Protein AF-A0A258FUK7-F1 (afdb_monomer)

Foldseek 3Di:
DDDDPDDDDPDDPCPPPPVPDPDDDPDPVVVVVVVVVVCPPPPDDPPDPDPPPDVPPDDPPVPVPPPPPPPPPPDDDDDDDDPVVVVVLVVVCVVVVHDSNVSVVVVVVVVVVVVD

Sequence (116 aa):
MADQSTGPKPKRLLDDLDDDTPPPAPIPQQSMADAASRFAGRPVPPSAPAPLQQPVATSELTIINRERNLLGRDHPFSVKLRLETRNAIKDTANRRNIPVAQVIEEAMAALFAKDN

Structure (mmCIF, N/CA/C/O backbone):
data_AF-A0A258FUK7-F1
#
_entry.id   AF-A0A258FUK7-F1
#
loop_
_atom_site.group_PDB
_atom_site.id
_atom_site.type_symbol
_atom_site.label_atom_id
_atom_site.label_alt_id
_atom_site.label_comp_id
_atom_site.label_asym_id
_atom_site.label_entity_id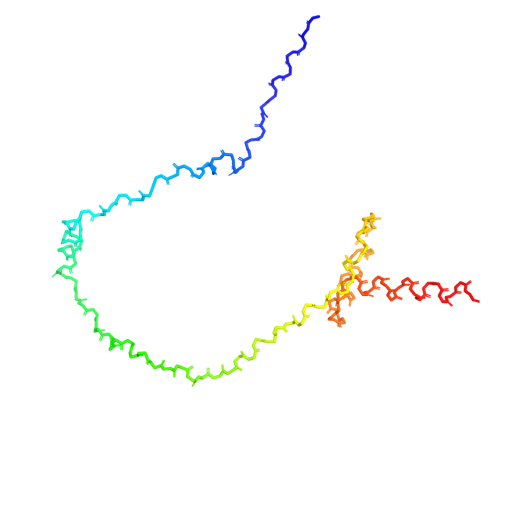
_atom_site.label_seq_id
_atom_site.pdbx_PDB_ins_code
_atom_site.Cartn_x
_atom_site.Cartn_y
_atom_site.Cartn_z
_atom_site.occupancy
_atom_site.B_iso_or_equiv
_atom_site.auth_seq_id
_atom_site.auth_comp_id
_atom_site.auth_asym_id
_atom_site.auth_atom_id
_atom_site.pdbx_PDB_model_num
ATOM 1 N N . MET A 1 1 ? 17.960 45.566 16.242 1.00 38.31 1 MET A N 1
ATOM 2 C CA . MET A 1 1 ? 18.433 45.651 14.844 1.00 38.31 1 MET A CA 1
ATOM 3 C C . MET A 1 1 ? 19.258 44.401 14.556 1.00 38.31 1 MET A C 1
ATOM 5 O O . MET A 1 1 ? 20.219 44.181 15.271 1.00 38.31 1 MET A O 1
ATOM 9 N N . ALA A 1 2 ? 18.786 43.600 13.591 1.00 43.47 2 ALA A N 1
ATOM 10 C CA . ALA A 1 2 ? 19.405 42.478 12.859 1.00 43.47 2 ALA A CA 1
ATOM 11 C C . ALA A 1 2 ? 20.195 41.377 13.612 1.00 43.47 2 ALA A C 1
ATOM 13 O O . ALA A 1 2 ? 21.367 41.537 13.937 1.00 43.47 2 ALA A O 1
ATOM 14 N N . ASP A 1 3 ? 19.548 40.213 13.741 1.00 47.00 3 ASP A N 1
ATOM 15 C CA . ASP A 1 3 ? 20.134 38.886 13.973 1.00 47.00 3 ASP A CA 1
ATOM 16 C C . ASP A 1 3 ? 20.640 38.319 12.627 1.00 47.00 3 ASP A C 1
ATOM 18 O O . ASP A 1 3 ? 19.870 38.209 11.670 1.00 47.00 3 ASP A O 1
ATOM 22 N N . GLN A 1 4 ? 21.941 38.032 12.511 1.00 52.09 4 GLN A N 1
ATOM 23 C CA . GLN A 1 4 ? 22.535 37.407 11.323 1.00 52.09 4 GLN A CA 1
ATOM 24 C C . GLN A 1 4 ? 22.543 35.884 11.491 1.00 52.09 4 GLN A C 1
ATOM 26 O O . GLN A 1 4 ? 23.491 35.306 12.020 1.00 52.09 4 GLN A O 1
ATOM 31 N N . SER A 1 5 ? 21.493 35.227 11.002 1.00 51.41 5 SER A N 1
ATOM 32 C CA . SER A 1 5 ? 21.463 33.773 10.846 1.00 51.41 5 SER A CA 1
ATOM 33 C C . SER A 1 5 ? 22.159 33.375 9.539 1.00 51.41 5 SER A C 1
ATOM 35 O O . SER A 1 5 ? 21.536 33.292 8.481 1.00 51.41 5 SER A O 1
ATOM 37 N N . THR A 1 6 ? 23.469 33.132 9.601 1.00 55.28 6 THR A N 1
ATOM 38 C CA . THR A 1 6 ? 24.240 32.555 8.486 1.00 55.28 6 THR A CA 1
ATOM 39 C C . THR A 1 6 ? 24.703 31.153 8.870 1.00 55.28 6 THR A C 1
ATOM 41 O O . THR A 1 6 ? 25.865 30.920 9.188 1.00 55.28 6 THR A O 1
ATOM 44 N N . GLY A 1 7 ? 23.766 30.204 8.884 1.00 57.56 7 GLY A N 1
ATOM 45 C CA . GLY A 1 7 ? 24.086 28.777 8.952 1.00 57.56 7 GLY A CA 1
ATOM 46 C C . GLY A 1 7 ? 24.524 28.239 7.579 1.00 57.56 7 GLY A C 1
ATOM 47 O O . GLY A 1 7 ? 24.020 28.713 6.554 1.00 57.56 7 GLY A O 1
ATOM 48 N N . PRO A 1 8 ? 25.440 27.254 7.512 1.00 59.53 8 PRO A N 1
ATOM 49 C CA . PRO A 1 8 ? 25.857 26.653 6.250 1.00 59.53 8 PRO A CA 1
ATOM 50 C C . PRO A 1 8 ? 24.672 25.918 5.610 1.00 59.53 8 PRO A C 1
ATOM 52 O O . PRO A 1 8 ? 24.152 24.943 6.153 1.00 59.53 8 PRO A O 1
ATOM 55 N N . LYS A 1 9 ? 24.223 26.407 4.449 1.00 68.12 9 LYS A N 1
ATOM 56 C CA . LYS A 1 9 ? 23.150 25.776 3.673 1.00 68.12 9 LYS A CA 1
ATOM 57 C C . LYS A 1 9 ? 23.627 24.402 3.174 1.00 68.12 9 LYS A C 1
ATOM 59 O O . LYS A 1 9 ? 24.736 24.317 2.641 1.00 68.12 9 LYS A O 1
ATOM 64 N N . PRO A 1 10 ? 22.824 23.331 3.310 1.00 65.81 10 PRO A N 1
ATOM 65 C CA . PRO A 1 10 ? 23.169 22.035 2.742 1.00 65.81 10 PRO A CA 1
ATOM 66 C C . PRO A 1 10 ? 23.188 22.157 1.216 1.00 65.81 10 PRO A C 1
ATOM 68 O O . PRO A 1 10 ? 22.171 22.489 0.605 1.00 65.81 10 PRO A O 1
ATOM 71 N N . LYS A 1 11 ? 24.353 21.914 0.610 1.00 67.75 11 LYS A N 1
ATOM 72 C CA . LYS A 1 11 ? 24.511 21.890 -0.847 1.00 67.75 11 LYS A CA 1
ATOM 73 C C . LYS A 1 11 ? 23.593 20.804 -1.413 1.00 67.75 11 LYS A C 1
ATOM 75 O O . LYS A 1 11 ? 23.744 19.629 -1.075 1.00 67.75 11 LYS A O 1
ATOM 80 N N . ARG A 1 12 ? 22.604 21.192 -2.221 1.00 66.44 12 ARG A N 1
ATOM 81 C CA . ARG A 1 12 ? 21.776 20.244 -2.972 1.00 66.44 12 ARG A CA 1
ATOM 82 C C . ARG A 1 12 ? 22.618 19.730 -4.134 1.00 66.44 12 ARG A C 1
ATOM 84 O O . ARG A 1 12 ? 23.157 20.527 -4.883 1.00 66.44 12 ARG A O 1
ATOM 91 N N . LEU A 1 13 ? 22.688 18.409 -4.292 1.00 70.44 13 LEU A N 1
ATOM 92 C CA . LEU A 1 13 ? 23.458 17.709 -5.336 1.00 70.44 13 LEU A CA 1
ATOM 93 C C . LEU A 1 13 ? 23.046 18.079 -6.783 1.00 70.44 13 LEU A C 1
ATOM 95 O O . LEU A 1 13 ? 23.657 17.608 -7.730 1.00 70.44 13 LEU A O 1
ATOM 99 N N . LEU A 1 14 ? 21.994 18.883 -6.951 1.00 62.09 14 LEU A N 1
ATOM 100 C CA . LEU A 1 14 ? 21.390 19.244 -8.234 1.00 62.09 14 LEU A CA 1
ATOM 101 C C . LEU A 1 14 ? 21.582 20.719 -8.621 1.00 62.09 14 LEU A C 1
ATOM 103 O O . LEU A 1 14 ? 21.085 21.115 -9.665 1.00 62.09 14 LEU A O 1
ATOM 107 N N . ASP A 1 15 ? 22.253 21.520 -7.787 1.00 63.38 15 ASP A N 1
ATOM 108 C CA . ASP A 1 15 ? 22.472 22.957 -8.044 1.00 63.38 15 ASP A CA 1
ATOM 109 C C . ASP A 1 15 ? 23.572 23.205 -9.096 1.00 63.38 15 ASP A C 1
ATOM 111 O O . ASP A 1 15 ? 23.703 24.312 -9.590 1.00 63.38 15 ASP A O 1
ATOM 115 N N . ASP A 1 16 ? 24.341 22.167 -9.452 1.00 63.31 16 ASP A N 1
ATOM 116 C CA . ASP A 1 16 ? 25.391 22.202 -10.482 1.00 63.31 16 ASP A CA 1
ATOM 117 C C . ASP A 1 16 ? 24.929 21.601 -11.833 1.00 63.31 16 ASP A C 1
ATOM 119 O O . ASP A 1 16 ? 25.744 21.406 -12.733 1.00 63.31 16 ASP A O 1
ATOM 123 N N . LEU A 1 17 ? 23.638 21.264 -11.989 1.00 62.97 17 LEU A N 1
ATOM 124 C CA . LEU A 1 17 ? 23.054 20.844 -13.276 1.00 62.97 17 LEU A CA 1
ATOM 125 C C . LEU A 1 17 ? 22.396 22.029 -13.998 1.00 62.97 17 LEU A C 1
ATOM 127 O O . LEU A 1 17 ? 21.271 21.929 -14.489 1.00 62.97 17 LEU A O 1
ATOM 131 N N . ASP A 1 18 ? 23.101 23.155 -14.069 1.00 64.44 18 ASP A N 1
ATOM 132 C CA . ASP A 1 18 ? 22.808 24.139 -15.102 1.00 64.44 18 ASP A CA 1
ATOM 133 C C . ASP A 1 18 ? 23.152 23.510 -16.461 1.00 64.44 18 ASP A C 1
ATOM 135 O O . ASP A 1 18 ? 24.297 23.155 -16.752 1.00 64.44 18 ASP A O 1
ATOM 139 N N . ASP A 1 19 ? 22.117 23.331 -17.279 1.00 60.47 19 ASP A N 1
ATOM 140 C CA . ASP A 1 19 ? 22.120 22.77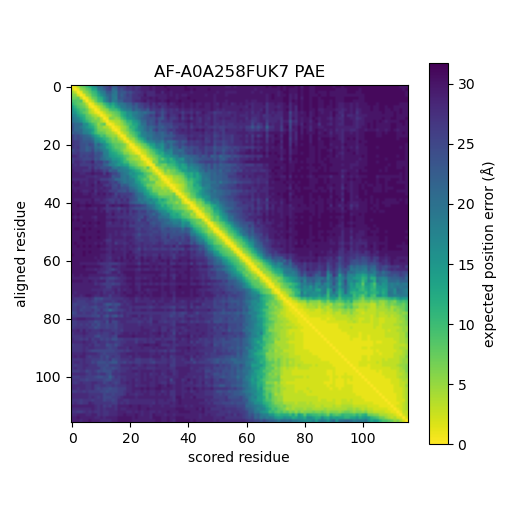0 -18.635 1.00 60.47 19 ASP A CA 1
ATOM 141 C C . ASP A 1 19 ? 22.770 23.739 -19.649 1.00 60.47 19 ASP A C 1
ATOM 143 O O . ASP A 1 19 ? 22.282 23.936 -20.754 1.00 60.47 19 ASP A O 1
ATOM 147 N N . ASP A 1 20 ? 23.878 24.382 -19.273 1.00 57.22 20 ASP A N 1
ATOM 148 C CA . ASP A 1 20 ? 24.667 25.283 -20.127 1.00 57.22 20 ASP A CA 1
ATOM 149 C C . ASP A 1 20 ? 25.976 24.596 -20.552 1.00 57.22 20 ASP A C 1
ATOM 151 O O . ASP A 1 20 ? 27.059 25.178 -20.594 1.00 57.22 20 ASP A O 1
ATOM 155 N N . THR A 1 21 ? 25.901 23.286 -20.821 1.00 60.66 21 THR A N 1
ATOM 156 C CA . THR A 1 21 ? 27.027 22.562 -21.415 1.00 60.66 21 THR A CA 1
ATOM 157 C C . THR A 1 21 ? 26.992 22.819 -22.922 1.00 60.66 21 THR A C 1
ATOM 159 O O . THR A 1 21 ? 26.098 22.297 -23.596 1.00 60.66 21 THR A O 1
ATOM 162 N N . PRO A 1 22 ? 27.926 23.602 -23.497 1.00 66.69 22 PRO A N 1
ATOM 163 C CA . PRO A 1 22 ? 27.970 23.780 -24.939 1.00 66.69 22 PRO A CA 1
ATOM 164 C C . PRO A 1 22 ? 28.162 22.412 -25.611 1.00 66.69 22 PRO A C 1
ATOM 166 O O . PRO A 1 22 ? 28.864 21.551 -25.063 1.00 66.69 22 PRO A O 1
ATOM 169 N N . PRO A 1 23 ? 27.558 22.181 -26.791 1.00 68.81 23 PRO A N 1
ATOM 170 C CA . PRO A 1 23 ? 27.719 20.922 -27.504 1.00 68.81 23 PRO A CA 1
ATOM 171 C C . PRO A 1 23 ? 29.214 20.616 -27.687 1.00 68.81 23 PRO A C 1
ATOM 173 O O . PRO A 1 23 ? 29.990 21.532 -27.988 1.00 68.81 23 PRO A O 1
ATOM 176 N N . PRO A 1 24 ? 29.645 19.353 -27.499 1.00 64.56 24 PRO A N 1
ATOM 177 C CA . PRO A 1 24 ? 31.050 18.997 -27.617 1.00 64.56 24 PRO A CA 1
ATOM 178 C C . PRO A 1 24 ? 31.552 19.374 -29.010 1.00 64.56 24 PRO A C 1
ATOM 180 O O . PRO A 1 24 ? 30.949 19.013 -30.024 1.00 64.56 24 PRO A O 1
ATOM 183 N N . ALA A 1 25 ? 32.656 20.122 -29.053 1.00 70.31 25 ALA A N 1
ATOM 184 C CA . ALA A 1 25 ? 33.280 20.515 -30.306 1.00 70.31 25 ALA A CA 1
ATOM 185 C C . ALA A 1 25 ? 33.613 19.266 -31.148 1.00 70.31 25 ALA A C 1
ATOM 187 O O . ALA A 1 25 ? 34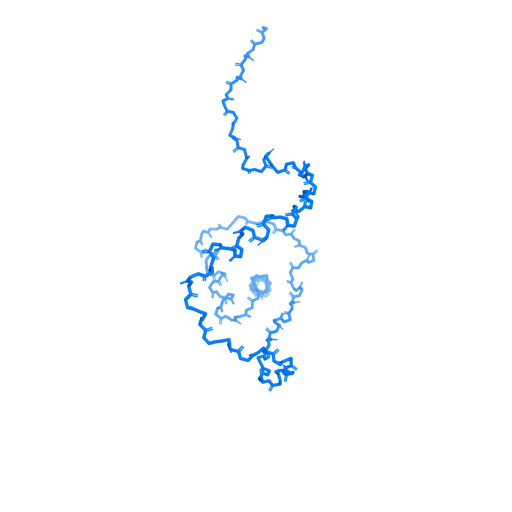.019 18.239 -30.590 1.00 70.31 25 ALA A O 1
ATOM 188 N N . PRO A 1 26 ? 33.457 19.329 -32.483 1.00 67.75 26 PRO A N 1
ATOM 189 C CA . PRO A 1 26 ? 33.779 18.212 -33.358 1.00 67.75 26 PRO A CA 1
ATOM 190 C C . PRO A 1 26 ? 35.240 17.798 -33.159 1.00 67.75 26 PRO A C 1
ATOM 192 O O . PRO A 1 26 ? 36.159 18.606 -33.293 1.00 67.75 26 PRO A O 1
ATOM 195 N N . ILE A 1 27 ? 35.440 16.525 -32.814 1.00 62.91 27 ILE A N 1
ATOM 196 C CA . ILE A 1 27 ? 36.761 15.951 -32.553 1.00 62.91 27 ILE A CA 1
ATOM 197 C C . ILE A 1 27 ? 37.594 16.061 -33.844 1.00 62.91 27 ILE A C 1
ATOM 199 O O . ILE A 1 27 ? 37.173 15.528 -34.876 1.00 62.91 27 ILE A O 1
ATOM 203 N N . PRO A 1 28 ? 38.775 16.711 -33.821 1.00 60.97 28 PRO A N 1
ATOM 204 C CA . PRO A 1 28 ? 39.645 16.791 -34.989 1.00 60.97 28 PRO A CA 1
ATOM 205 C C . PRO A 1 28 ? 40.032 15.384 -35.459 1.00 60.97 28 PRO A C 1
ATOM 207 O O . PRO A 1 28 ? 40.548 14.589 -34.673 1.00 60.97 28 PRO A O 1
ATOM 210 N N . GLN A 1 29 ? 39.817 15.072 -36.742 1.00 57.00 29 GLN A N 1
ATOM 211 C CA . GLN A 1 29 ? 40.054 13.735 -37.320 1.00 57.00 29 GLN A CA 1
ATOM 212 C C . GLN A 1 29 ? 41.482 13.199 -37.097 1.00 57.00 29 GLN A C 1
ATOM 214 O O . GLN A 1 29 ? 41.690 11.988 -37.070 1.00 57.00 29 GLN A O 1
ATOM 219 N N . GLN A 1 30 ? 42.457 14.082 -36.863 1.00 58.66 30 GLN A N 1
ATOM 220 C CA . GLN A 1 30 ? 43.833 13.712 -36.516 1.00 58.66 30 GLN A CA 1
ATOM 221 C C . GLN A 1 30 ? 43.926 12.906 -35.205 1.00 58.66 30 GLN A C 1
ATOM 223 O O . GLN A 1 30 ? 44.741 11.994 -35.108 1.00 58.66 30 GLN A O 1
ATOM 228 N N . SER A 1 31 ? 43.030 13.153 -34.241 1.00 57.22 31 SER A N 1
ATOM 229 C CA . SER A 1 31 ? 42.957 12.410 -32.971 1.00 57.22 31 SER A CA 1
ATOM 230 C C . SER A 1 31 ? 42.551 10.939 -33.167 1.00 57.22 31 SER A C 1
ATOM 232 O O . SER A 1 31 ? 43.008 10.055 -32.440 1.00 57.22 31 SER A O 1
ATOM 234 N N . MET A 1 32 ? 41.752 10.637 -34.200 1.00 53.12 32 MET A N 1
ATOM 235 C CA . MET A 1 32 ? 41.388 9.253 -34.531 1.00 53.12 32 MET A CA 1
ATOM 236 C C . MET A 1 32 ? 42.554 8.476 -35.157 1.00 53.12 32 MET A C 1
ATOM 238 O O . MET A 1 32 ? 42.715 7.287 -34.885 1.00 53.12 32 MET A O 1
ATOM 242 N N . ALA A 1 33 ? 43.390 9.142 -35.960 1.00 53.06 33 ALA A N 1
ATOM 243 C CA . ALA A 1 33 ? 44.569 8.526 -36.567 1.00 53.06 33 ALA A CA 1
ATOM 244 C C . ALA A 1 33 ? 45.640 8.178 -35.515 1.00 53.06 33 ALA A C 1
ATOM 246 O O . ALA A 1 33 ? 46.243 7.105 -35.573 1.00 53.06 33 ALA A O 1
ATOM 247 N N . ASP A 1 34 ? 45.817 9.033 -34.506 1.00 54.00 34 ASP A N 1
ATOM 248 C CA . ASP A 1 34 ? 46.720 8.776 -33.378 1.00 54.00 34 ASP A CA 1
ATOM 249 C C . ASP A 1 34 ? 46.248 7.595 -32.509 1.00 54.00 34 ASP A C 1
ATOM 251 O O . ASP A 1 34 ? 47.045 6.741 -32.108 1.00 54.00 34 ASP A O 1
ATOM 255 N N . ALA A 1 35 ? 44.936 7.484 -32.268 1.00 56.03 35 ALA A N 1
ATOM 256 C CA . ALA A 1 35 ? 44.352 6.343 -31.560 1.00 56.03 35 ALA A CA 1
ATOM 257 C C . ALA A 1 35 ? 44.540 5.017 -32.324 1.00 56.03 35 ALA A C 1
ATOM 259 O O . ALA A 1 35 ? 44.821 3.987 -31.705 1.00 56.03 35 ALA A O 1
ATOM 260 N N . ALA A 1 36 ? 44.445 5.044 -33.659 1.00 52.81 36 ALA A N 1
ATOM 261 C CA . ALA A 1 36 ? 44.674 3.880 -34.515 1.00 52.81 36 ALA A CA 1
ATOM 262 C C . ALA A 1 36 ? 46.151 3.439 -34.527 1.00 52.81 36 ALA A C 1
ATOM 264 O O . ALA A 1 36 ? 46.438 2.245 -34.413 1.00 52.81 36 ALA A O 1
ATOM 265 N N . SER A 1 37 ? 47.095 4.387 -34.571 1.00 57.31 37 SER A N 1
ATOM 266 C CA . SER A 1 37 ? 48.538 4.090 -34.535 1.00 57.31 37 SER A CA 1
ATOM 267 C C . SER A 1 37 ? 48.984 3.415 -33.235 1.00 57.31 37 SER A C 1
ATOM 269 O O . SER A 1 37 ? 49.870 2.562 -33.258 1.00 57.31 37 SER A O 1
ATOM 271 N N . ARG A 1 38 ? 48.338 3.709 -32.097 1.00 57.47 38 ARG A N 1
ATOM 272 C CA . ARG A 1 38 ? 48.639 3.051 -30.807 1.00 57.47 38 ARG A CA 1
ATOM 273 C C . ARG A 1 38 ? 48.251 1.569 -30.757 1.00 57.47 38 ARG A C 1
ATOM 275 O O . ARG A 1 38 ? 48.760 0.840 -29.910 1.00 57.47 38 ARG A O 1
ATOM 282 N N . PHE A 1 39 ? 47.374 1.115 -31.651 1.00 54.72 39 PHE A N 1
ATOM 283 C CA . PHE A 1 39 ? 46.917 -0.276 -31.725 1.00 54.72 39 PHE A CA 1
ATOM 284 C C . PHE A 1 39 ? 47.628 -1.108 -32.804 1.00 54.72 39 PHE A C 1
ATOM 286 O O . PHE A 1 39 ? 47.409 -2.317 -32.865 1.00 54.72 39 PHE A O 1
ATOM 293 N N . ALA A 1 40 ? 48.525 -0.508 -33.597 1.00 56.38 40 ALA A N 1
ATOM 294 C CA . ALA A 1 40 ? 49.166 -1.132 -34.762 1.00 56.38 40 ALA A CA 1
ATOM 295 C C . ALA A 1 40 ? 50.097 -2.331 -34.456 1.00 56.38 40 ALA A C 1
ATOM 297 O O . ALA A 1 40 ? 50.579 -2.980 -35.380 1.00 56.38 40 ALA A O 1
ATOM 298 N N . GLY A 1 41 ? 50.342 -2.650 -33.179 1.00 55.56 41 GLY A N 1
ATOM 299 C CA . GLY A 1 41 ? 51.109 -3.827 -32.742 1.00 55.56 41 GLY A CA 1
ATOM 300 C C . GLY A 1 41 ? 50.306 -4.859 -31.945 1.00 55.56 41 GLY A C 1
ATOM 301 O O . GLY A 1 41 ? 50.882 -5.826 -31.449 1.00 55.56 41 GLY A O 1
ATOM 302 N N . ARG A 1 42 ? 48.992 -4.667 -31.770 1.00 58.72 42 ARG A N 1
ATOM 303 C CA . ARG A 1 42 ? 48.149 -5.626 -31.048 1.00 58.72 42 ARG A CA 1
ATOM 304 C C . ARG A 1 42 ? 47.594 -6.641 -32.051 1.00 58.72 42 ARG A C 1
ATOM 306 O O . ARG A 1 42 ? 46.995 -6.215 -33.036 1.00 58.72 42 ARG A O 1
ATOM 313 N N . PRO A 1 43 ? 47.758 -7.960 -31.834 1.00 54.75 43 PRO A N 1
ATOM 314 C CA . PRO A 1 43 ? 47.126 -8.950 -32.694 1.00 54.75 43 PRO A CA 1
ATOM 315 C C . PRO A 1 43 ? 45.617 -8.695 -32.712 1.00 54.75 43 PRO A C 1
ATOM 317 O O . PRO A 1 43 ? 44.965 -8.656 -31.665 1.00 54.75 43 PRO A O 1
ATOM 320 N N . VAL A 1 44 ? 45.096 -8.452 -33.914 1.00 57.81 44 VAL A N 1
ATOM 321 C CA . VAL A 1 44 ? 43.671 -8.266 -34.181 1.00 57.81 44 VAL A CA 1
ATOM 322 C C . VAL A 1 44 ? 42.973 -9.564 -33.762 1.00 57.81 44 VAL A C 1
ATOM 324 O O . VAL A 1 44 ? 43.297 -10.613 -34.325 1.00 57.81 44 VAL A O 1
ATOM 327 N N . PRO A 1 45 ? 42.068 -9.557 -32.762 1.00 63.44 45 PRO A N 1
ATOM 328 C CA . PRO A 1 45 ? 41.246 -10.733 -32.508 1.00 63.44 45 PRO A CA 1
ATOM 329 C C . PRO A 1 45 ? 40.463 -11.035 -33.791 1.00 63.44 45 PRO A C 1
ATOM 331 O O . PRO A 1 45 ? 40.095 -10.085 -34.487 1.00 63.44 45 PRO A O 1
ATOM 334 N N . PRO A 1 46 ? 40.231 -12.314 -34.142 1.00 53.25 46 PRO A N 1
ATOM 335 C CA . PRO A 1 46 ? 39.517 -12.656 -35.363 1.00 53.25 46 PRO A CA 1
ATOM 336 C C . PRO A 1 46 ? 38.227 -11.844 -35.413 1.00 53.25 46 PRO A C 1
ATOM 338 O O . PRO A 1 46 ? 37.409 -11.911 -34.495 1.00 53.25 46 PRO A O 1
ATOM 341 N N . SER A 1 47 ? 38.117 -11.019 -36.456 1.00 55.44 47 SER A N 1
ATOM 342 C CA . SER A 1 47 ? 36.942 -10.205 -36.721 1.00 55.44 47 SER A CA 1
ATOM 343 C C . SER A 1 47 ? 35.762 -11.164 -36.783 1.00 55.44 47 SER A C 1
ATOM 345 O O . SER A 1 47 ? 35.660 -11.963 -37.718 1.00 55.44 47 SER A O 1
ATOM 347 N N . ALA A 1 48 ? 34.928 -11.162 -35.741 1.00 60.75 48 ALA A N 1
ATOM 348 C CA . ALA A 1 48 ? 33.660 -11.862 -35.798 1.00 60.75 48 ALA A CA 1
ATOM 349 C C . ALA A 1 48 ? 32.938 -11.327 -37.041 1.00 60.75 48 ALA A C 1
ATOM 351 O O . ALA A 1 48 ? 32.977 -10.110 -37.266 1.00 60.75 48 ALA A O 1
ATOM 352 N N . PRO A 1 49 ? 32.348 -12.195 -37.881 1.00 46.88 49 PRO A N 1
ATOM 353 C CA . PRO A 1 49 ? 31.606 -11.723 -39.037 1.00 46.88 49 PRO A CA 1
ATOM 354 C C . PRO A 1 49 ? 30.638 -10.651 -38.547 1.00 46.88 49 PRO A C 1
ATOM 356 O O . PRO A 1 49 ? 30.002 -10.831 -37.503 1.00 46.88 49 PRO A O 1
ATOM 359 N N . ALA A 1 50 ? 30.611 -9.520 -39.260 1.00 53.03 50 ALA A N 1
ATOM 360 C CA . ALA A 1 50 ? 29.677 -8.432 -39.009 1.00 53.03 50 ALA A CA 1
ATOM 361 C C . ALA A 1 50 ? 28.322 -9.039 -38.630 1.00 53.03 50 ALA A C 1
ATOM 363 O O . ALA A 1 50 ? 27.919 -9.998 -39.302 1.00 53.03 50 ALA A O 1
ATOM 364 N N . PRO A 1 51 ? 27.627 -8.555 -37.582 1.00 44.50 51 PRO A N 1
ATOM 365 C CA . PRO A 1 51 ? 26.273 -9.004 -37.360 1.00 44.50 51 PRO A CA 1
ATOM 366 C C . PRO A 1 51 ? 25.511 -8.596 -38.615 1.00 44.50 51 PRO A C 1
ATOM 368 O O . PRO A 1 51 ? 25.171 -7.430 -38.815 1.00 44.50 51 PRO A O 1
ATOM 371 N N . LEU A 1 52 ? 25.299 -9.568 -39.506 1.00 45.72 52 LEU A N 1
ATOM 372 C CA . LEU A 1 52 ? 24.205 -9.521 -40.446 1.00 45.72 52 LEU A CA 1
ATOM 373 C C . LEU A 1 52 ? 23.024 -9.099 -39.587 1.00 45.72 52 LEU A C 1
ATOM 375 O O . LEU A 1 52 ? 22.797 -9.695 -38.530 1.00 45.72 52 LEU A O 1
ATOM 379 N N . GLN A 1 53 ? 22.344 -8.033 -39.999 1.00 53.03 53 GLN A N 1
ATOM 380 C CA . GLN A 1 53 ? 21.031 -7.681 -39.485 1.00 53.03 53 GLN A CA 1
ATOM 381 C C . GLN A 1 53 ? 20.114 -8.865 -39.798 1.00 53.03 53 GLN A C 1
ATOM 383 O O . GLN A 1 53 ? 19.395 -8.892 -40.789 1.00 53.03 53 GLN A O 1
ATOM 388 N N . GLN A 1 54 ? 20.232 -9.913 -38.995 1.00 50.03 54 GLN A N 1
ATOM 389 C CA . GLN A 1 54 ? 19.286 -10.990 -38.921 1.00 50.03 54 GLN A CA 1
ATOM 390 C C . GLN A 1 54 ? 18.100 -10.366 -38.195 1.00 50.03 54 GLN A C 1
ATOM 392 O O . GLN A 1 54 ? 18.284 -9.862 -37.081 1.00 50.03 54 GLN A O 1
ATOM 397 N N . PRO A 1 55 ? 16.895 -10.340 -38.786 1.00 48.22 55 PRO A N 1
ATOM 398 C CA . PRO A 1 55 ? 15.713 -10.139 -37.978 1.00 48.22 55 PRO A CA 1
ATOM 399 C C . PRO A 1 55 ? 15.698 -11.317 -37.006 1.00 48.22 55 PRO A C 1
ATOM 401 O O . PRO A 1 55 ? 15.452 -12.456 -37.402 1.00 48.22 55 PRO A O 1
ATOM 404 N N . VAL A 1 56 ? 16.065 -11.061 -35.752 1.00 50.62 56 VAL A N 1
ATOM 405 C CA . VAL A 1 56 ? 15.957 -12.036 -34.670 1.00 50.62 56 VAL A CA 1
ATOM 406 C C . VAL A 1 56 ? 14.473 -12.252 -34.402 1.00 50.62 56 VAL A C 1
ATOM 408 O O . VAL A 1 56 ? 13.867 -11.668 -33.512 1.00 50.62 56 VAL A O 1
ATOM 411 N N . ALA A 1 57 ? 13.867 -13.089 -35.235 1.00 58.00 57 ALA A N 1
ATOM 412 C CA . ALA A 1 57 ? 12.700 -13.849 -34.863 1.00 58.00 57 ALA A CA 1
ATOM 413 C C . ALA A 1 57 ? 13.172 -14.910 -33.868 1.00 58.00 57 ALA A C 1
ATOM 415 O O . ALA A 1 57 ? 13.516 -16.022 -34.258 1.00 58.00 57 ALA A O 1
ATOM 416 N N . THR A 1 58 ? 13.219 -14.567 -32.584 1.00 47.50 58 THR A N 1
ATOM 417 C CA . THR A 1 58 ? 13.261 -15.593 -31.545 1.00 47.50 58 THR A CA 1
ATOM 418 C C . THR A 1 58 ? 12.683 -15.086 -30.244 1.00 47.50 58 THR A C 1
ATOM 420 O O . THR A 1 58 ? 13.237 -14.221 -29.571 1.00 47.50 58 THR A O 1
ATOM 423 N N . SER A 1 59 ? 11.577 -15.745 -29.916 1.00 48.78 59 SER A N 1
ATOM 424 C CA . SER A 1 59 ? 10.880 -15.761 -28.646 1.00 48.78 59 SER A CA 1
ATOM 425 C C . SER A 1 59 ? 10.264 -14.429 -28.277 1.00 48.78 59 SER A C 1
ATOM 427 O O . SER A 1 59 ? 10.909 -13.537 -27.733 1.00 48.78 59 SER A O 1
ATOM 429 N N . GLU A 1 60 ? 8.955 -14.357 -28.507 1.00 51.34 60 GLU A N 1
ATOM 430 C CA . GLU A 1 60 ? 8.046 -13.570 -27.693 1.00 51.34 60 GLU A CA 1
ATOM 431 C C . GLU A 1 60 ? 8.329 -13.889 -26.213 1.00 51.34 60 GLU A C 1
ATOM 433 O O . GLU A 1 60 ? 7.668 -14.704 -25.576 1.00 51.34 60 GLU A O 1
ATOM 438 N N . LEU A 1 61 ? 9.319 -13.221 -25.617 1.00 53.75 61 LEU A N 1
ATOM 439 C CA . LEU A 1 61 ? 9.140 -12.725 -24.273 1.00 53.75 61 LEU A CA 1
ATOM 440 C C . LEU A 1 61 ? 7.936 -11.816 -24.416 1.00 53.75 61 LEU A C 1
ATOM 442 O O . LEU A 1 61 ? 8.065 -10.646 -24.775 1.00 53.75 61 LEU A O 1
ATOM 446 N N . THR A 1 62 ? 6.752 -12.393 -24.219 1.00 57.78 62 THR A N 1
ATOM 447 C CA . THR A 1 62 ? 5.571 -11.631 -23.883 1.00 57.78 62 THR A CA 1
ATOM 448 C C . THR A 1 62 ? 6.006 -10.829 -22.673 1.00 57.78 62 THR A C 1
ATOM 450 O O . THR A 1 62 ? 6.041 -11.321 -21.546 1.00 57.78 62 THR A O 1
ATOM 453 N N . ILE A 1 63 ? 6.445 -9.596 -22.917 1.00 56.50 63 ILE A N 1
ATOM 454 C CA . ILE A 1 63 ? 6.484 -8.579 -21.896 1.00 56.50 63 ILE A CA 1
ATOM 455 C C . ILE A 1 63 ? 5.015 -8.499 -21.534 1.00 56.50 63 ILE A C 1
ATOM 457 O O . ILE A 1 63 ? 4.219 -7.906 -22.262 1.00 56.50 63 ILE A O 1
ATOM 461 N N . ILE A 1 64 ? 4.638 -9.211 -20.472 1.00 62.81 64 ILE A N 1
ATOM 462 C CA . ILE A 1 64 ? 3.352 -9.046 -19.826 1.00 62.81 64 ILE A CA 1
ATOM 463 C C . ILE A 1 64 ? 3.442 -7.628 -19.284 1.00 62.81 64 ILE A C 1
ATOM 465 O O . ILE A 1 64 ? 3.877 -7.387 -18.157 1.00 62.81 64 ILE A O 1
ATOM 469 N N . ASN A 1 65 ? 3.145 -6.666 -20.156 1.00 58.84 65 ASN A N 1
ATOM 470 C CA . ASN A 1 65 ? 2.863 -5.309 -19.776 1.00 58.84 65 ASN A CA 1
ATOM 471 C C . ASN A 1 65 ? 1.695 -5.471 -18.827 1.00 58.84 65 ASN A C 1
ATOM 473 O O . ASN A 1 65 ? 0.579 -5.746 -19.260 1.00 58.84 65 ASN A O 1
ATOM 477 N N . ARG A 1 66 ? 1.979 -5.409 -17.523 1.00 61.03 66 ARG A N 1
ATOM 478 C CA . ARG A 1 66 ? 0.930 -5.300 -16.524 1.00 61.03 66 ARG A CA 1
ATOM 479 C C . ARG A 1 66 ? 0.074 -4.142 -16.991 1.00 61.03 66 ARG A C 1
ATOM 481 O O . ARG A 1 66 ? 0.570 -3.012 -17.049 1.00 61.03 66 ARG A O 1
ATOM 488 N N . GLU A 1 67 ? -1.158 -4.441 -17.391 1.00 66.69 67 GLU A N 1
ATOM 489 C CA . GLU A 1 67 ? -2.123 -3.402 -17.690 1.00 66.69 67 GLU A CA 1
ATOM 490 C C . GLU A 1 67 ? -2.116 -2.468 -16.488 1.00 66.69 67 GLU A C 1
ATOM 492 O O . GLU A 1 67 ? -2.256 -2.896 -15.336 1.00 66.69 67 GLU A O 1
ATOM 497 N N . ARG A 1 68 ? -1.800 -1.196 -16.742 1.00 62.38 68 ARG A N 1
ATOM 498 C CA . ARG A 1 68 ? -1.772 -0.195 -15.685 1.00 62.38 68 ARG A CA 1
ATOM 499 C C . ARG A 1 68 ? -3.216 0.007 -15.265 1.00 62.38 68 ARG A C 1
ATOM 501 O O . ARG A 1 68 ? -3.930 0.791 -15.877 1.00 62.38 68 ARG A O 1
ATOM 508 N N . ASN A 1 69 ? -3.639 -0.732 -14.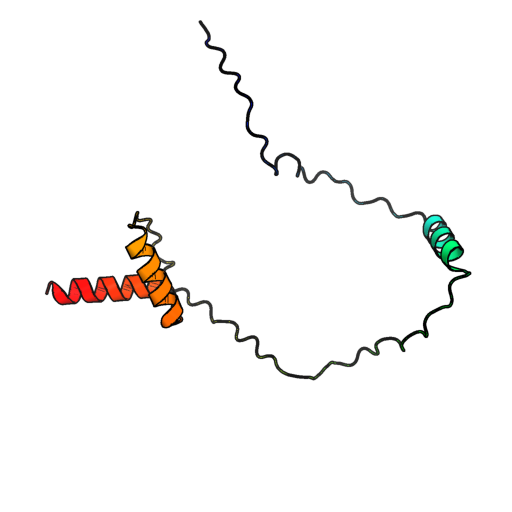248 1.00 63.16 69 ASN A N 1
ATOM 509 C CA . ASN A 1 69 ? -4.950 -0.560 -13.661 1.00 63.16 69 ASN A CA 1
ATOM 510 C C . ASN A 1 69 ? -4.993 0.844 -13.039 1.00 63.16 69 ASN A C 1
ATOM 512 O O . ASN A 1 69 ? -4.201 1.157 -12.147 1.00 63.16 69 ASN A O 1
ATOM 516 N N . LEU A 1 70 ? -5.846 1.716 -13.582 1.00 66.50 70 LEU A N 1
ATOM 517 C CA . LEU A 1 70 ? -5.967 3.120 -13.172 1.00 66.50 70 LEU A CA 1
ATOM 518 C C . LEU A 1 70 ? -6.705 3.286 -11.832 1.00 66.50 70 LEU A C 1
ATOM 520 O O . LEU A 1 70 ? -6.889 4.417 -11.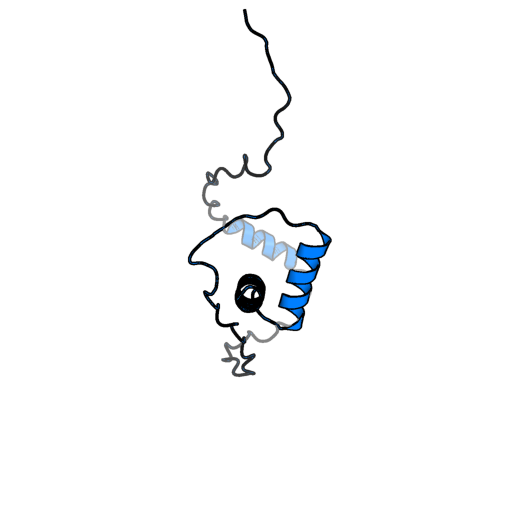383 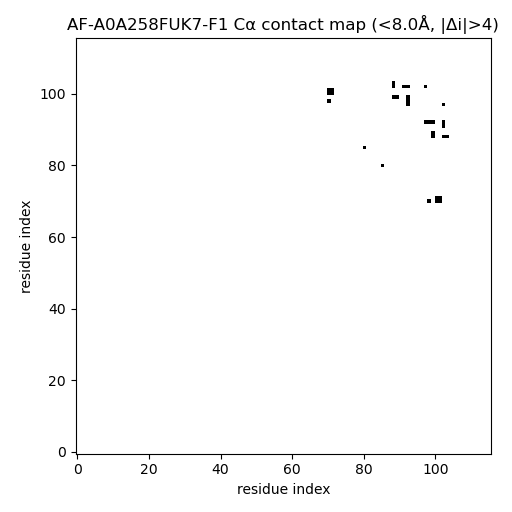1.00 66.50 70 LEU A O 1
ATOM 524 N N . LEU A 1 71 ? -7.097 2.181 -11.190 1.00 64.44 71 LEU A N 1
ATOM 525 C CA . LEU A 1 71 ? -7.834 2.184 -9.934 1.00 64.44 71 LEU A CA 1
ATOM 526 C C . LEU A 1 71 ? -7.080 2.948 -8.831 1.00 64.44 71 LEU A C 1
ATOM 528 O O . LEU A 1 71 ? -5.885 2.734 -8.602 1.00 64.44 71 LEU A O 1
ATOM 532 N N . GLY A 1 72 ? -7.792 3.850 -8.152 1.00 61.53 72 GLY A N 1
ATOM 533 C CA . GLY A 1 72 ? -7.274 4.625 -7.023 1.00 61.53 72 GLY A CA 1
ATOM 534 C C . GLY A 1 72 ? -6.602 5.962 -7.361 1.00 61.53 72 GLY A C 1
ATOM 535 O O . GLY A 1 72 ? -5.915 6.511 -6.497 1.00 61.53 72 GLY A O 1
ATOM 536 N N . ARG A 1 73 ? -6.750 6.506 -8.584 1.00 65.25 73 ARG A N 1
ATOM 537 C CA . ARG A 1 73 ? -6.217 7.844 -8.950 1.00 65.25 73 ARG A CA 1
ATOM 538 C C . ARG A 1 73 ? -7.246 8.978 -8.939 1.00 65.25 73 ARG A C 1
ATOM 540 O O . ARG A 1 73 ? -6.837 10.127 -9.084 1.00 65.25 73 ARG A O 1
ATOM 547 N N . ASP A 1 74 ? -8.527 8.688 -8.731 1.00 78.69 74 ASP A N 1
ATOM 548 C CA . ASP A 1 74 ? -9.592 9.694 -8.859 1.00 78.69 74 ASP A CA 1
ATOM 549 C C . ASP A 1 74 ? -9.596 10.698 -7.695 1.00 78.69 74 ASP A C 1
ATOM 551 O O . ASP A 1 74 ? -9.825 11.893 -7.885 1.00 78.69 74 ASP A O 1
ATOM 555 N N . HIS A 1 75 ? -9.265 10.230 -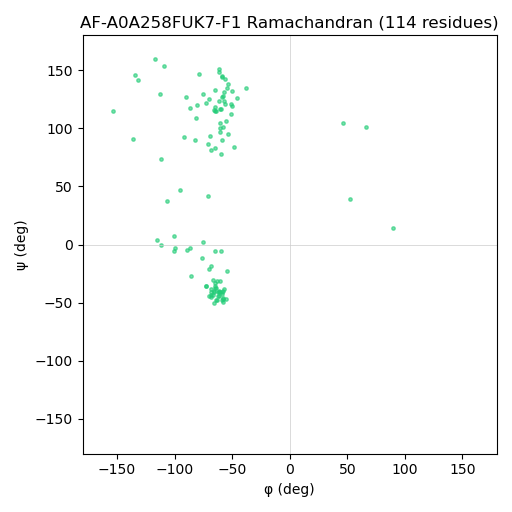6.486 1.00 81.50 75 HIS A N 1
ATOM 556 C CA . HIS A 1 75 ? -9.267 11.041 -5.269 1.00 81.50 75 HIS A CA 1
ATOM 557 C C . HIS A 1 75 ? -8.014 10.772 -4.422 1.00 81.50 75 HIS A C 1
ATOM 559 O O . HIS A 1 75 ? -8.018 9.872 -3.580 1.00 81.50 75 HIS A O 1
ATOM 565 N N . PRO A 1 76 ? -6.917 11.529 -4.618 1.00 83.75 76 PRO A N 1
ATOM 566 C CA . PRO A 1 76 ? -5.722 11.366 -3.804 1.00 83.75 76 PRO A CA 1
ATOM 567 C C . PRO A 1 76 ? -5.979 11.867 -2.379 1.00 83.75 76 PRO A C 1
ATOM 569 O O . PRO A 1 76 ? -6.330 13.026 -2.166 1.00 83.75 76 PRO A O 1
ATOM 572 N N . PHE A 1 77 ? -5.744 11.013 -1.386 1.00 87.06 77 PHE A N 1
ATOM 573 C CA . PHE A 1 77 ? -5.793 11.385 0.026 1.00 87.06 77 PHE A CA 1
ATOM 574 C C . PHE A 1 77 ? -4.575 10.825 0.765 1.00 87.06 77 PHE A C 1
ATOM 576 O O . PHE A 1 77 ? -4.054 9.759 0.439 1.00 87.06 77 PHE A O 1
ATOM 583 N N . SER A 1 78 ? -4.082 11.572 1.753 1.00 91.56 78 SER A N 1
ATOM 584 C CA . SER A 1 78 ? -2.911 11.193 2.551 1.00 91.56 78 SER A CA 1
ATOM 585 C C . SER A 1 78 ? -3.323 10.896 3.986 1.00 91.56 78 SER A C 1
ATOM 587 O O . SER A 1 78 ? -3.967 11.722 4.626 1.00 91.56 78 SER A O 1
ATOM 589 N N . VAL A 1 79 ? -2.909 9.743 4.516 1.00 91.81 79 VAL A N 1
ATOM 590 C CA . VAL A 1 79 ? -3.2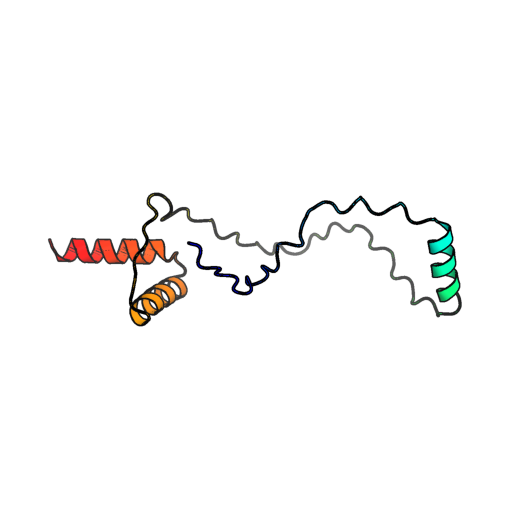08 9.327 5.896 1.00 91.81 79 VAL A CA 1
ATOM 591 C C . VAL A 1 79 ? -1.938 8.838 6.577 1.00 91.81 79 VAL A C 1
ATOM 593 O O . VAL A 1 79 ? -1.108 8.158 5.971 1.00 91.81 79 VAL A O 1
ATOM 596 N N . LYS A 1 80 ? -1.784 9.162 7.863 1.00 96.44 80 LYS A N 1
ATOM 597 C CA . LYS A 1 80 ? -0.728 8.592 8.702 1.00 96.44 80 LYS A CA 1
ATOM 598 C C . LYS A 1 80 ? -1.210 7.273 9.295 1.00 96.44 80 LYS A C 1
ATOM 600 O O . LYS A 1 80 ? -2.153 7.252 10.076 1.00 96.44 80 LYS A O 1
ATOM 605 N N . LEU A 1 81 ? -0.533 6.186 8.943 1.00 95.56 81 LEU A N 1
ATOM 606 C CA . LEU A 1 81 ? -0.795 4.850 9.475 1.00 95.56 81 LEU A CA 1
ATOM 607 C C . LEU A 1 81 ? 0.339 4.415 10.400 1.00 95.56 81 LEU A C 1
ATOM 609 O O . LEU A 1 81 ? 1.491 4.822 10.225 1.00 95.56 81 LEU A O 1
ATOM 613 N N . ARG A 1 82 ? 0.024 3.534 11.353 1.00 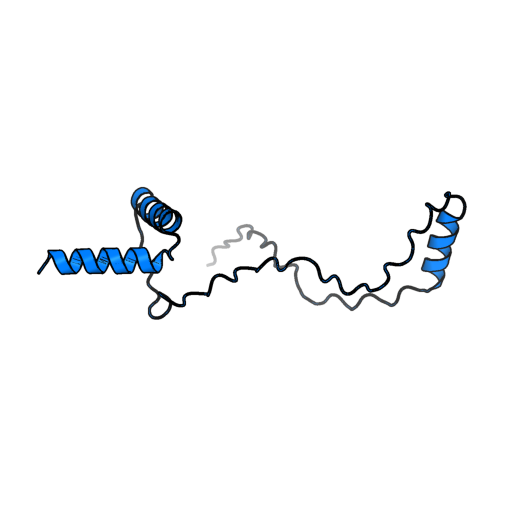97.94 82 ARG A N 1
ATOM 614 C CA . ARG A 1 82 ? 1.057 2.814 12.105 1.00 97.94 82 ARG A CA 1
ATOM 615 C C . ARG A 1 82 ? 1.889 1.952 11.152 1.00 97.94 82 ARG A C 1
ATOM 617 O O . ARG A 1 82 ? 1.392 1.479 10.127 1.00 97.94 82 ARG A O 1
ATOM 624 N N . LEU A 1 83 ? 3.156 1.737 11.511 1.00 97.81 83 LEU A N 1
ATOM 625 C CA . LEU A 1 83 ? 4.102 0.953 10.714 1.00 97.81 83 LEU A CA 1
ATOM 626 C C . LEU A 1 83 ? 3.567 -0.455 10.418 1.00 97.81 83 LEU A C 1
ATOM 628 O O . LEU A 1 83 ? 3.583 -0.886 9.268 1.00 97.81 83 LEU A O 1
ATOM 632 N N . GLU A 1 84 ? 3.050 -1.123 11.446 1.00 98.12 84 GLU A N 1
ATOM 633 C CA . GLU A 1 84 ? 2.486 -2.472 11.359 1.00 98.12 84 GLU A CA 1
ATOM 634 C C . GLU A 1 84 ? 1.339 -2.539 10.345 1.00 98.12 84 GLU A C 1
ATOM 636 O O . GLU A 1 84 ? 1.368 -3.355 9.426 1.00 98.12 84 GLU A O 1
ATOM 641 N N . THR A 1 85 ? 0.379 -1.614 10.435 1.00 97.06 85 THR A N 1
ATOM 642 C CA . THR A 1 85 ? -0.762 -1.533 9.514 1.00 97.06 85 THR A CA 1
ATOM 643 C C . THR A 1 85 ? -0.311 -1.288 8.078 1.00 97.06 85 THR A C 1
ATOM 645 O O . THR A 1 85 ? -0.773 -1.951 7.152 1.00 97.06 85 THR A O 1
ATOM 648 N N . ARG A 1 86 ? 0.634 -0.362 7.875 1.00 97.12 86 ARG A N 1
ATOM 649 C CA . ARG A 1 86 ? 1.179 -0.067 6.546 1.00 97.12 86 ARG A CA 1
ATOM 650 C C . ARG A 1 86 ? 1.843 -1.298 5.925 1.00 97.12 86 ARG A C 1
ATOM 652 O O . ARG A 1 86 ? 1.693 -1.522 4.726 1.00 97.12 86 ARG A O 1
ATOM 659 N N . ASN A 1 87 ? 2.584 -2.071 6.717 1.00 97.69 87 ASN A N 1
ATOM 660 C CA . ASN A 1 87 ? 3.237 -3.287 6.241 1.00 97.69 87 ASN A CA 1
ATOM 661 C C . ASN A 1 87 ? 2.200 -4.366 5.902 1.00 97.69 87 ASN A C 1
ATOM 663 O O . ASN A 1 87 ? 2.239 -4.898 4.800 1.00 97.69 87 ASN A O 1
ATOM 667 N N . ALA A 1 88 ? 1.196 -4.577 6.757 1.00 97.56 88 ALA A N 1
ATOM 668 C CA . ALA A 1 88 ? 0.121 -5.537 6.498 1.00 97.56 88 ALA A CA 1
ATOM 669 C C . ALA A 1 88 ? -0.643 -5.254 5.188 1.00 97.56 88 ALA A C 1
ATOM 671 O O . ALA A 1 88 ? -0.959 -6.183 4.436 1.00 97.56 88 ALA A O 1
ATOM 672 N N . ILE A 1 89 ? -0.903 -3.977 4.877 1.00 96.56 89 ILE A N 1
ATOM 673 C CA . ILE A 1 89 ? -1.523 -3.568 3.606 1.00 96.56 89 ILE A CA 1
ATOM 674 C C . ILE A 1 89 ? -0.614 -3.932 2.424 1.00 96.56 89 ILE A C 1
ATOM 676 O O . ILE A 1 89 ? -1.076 -4.536 1.455 1.00 96.56 89 ILE A O 1
ATOM 680 N N . LYS A 1 90 ? 0.684 -3.610 2.509 1.00 96.88 90 LYS A N 1
ATOM 681 C CA . LYS A 1 90 ? 1.660 -3.924 1.453 1.00 96.88 90 LYS A CA 1
ATOM 682 C C . LYS A 1 90 ? 1.814 -5.427 1.235 1.00 96.88 90 LYS A C 1
ATOM 684 O O . LYS A 1 90 ? 1.806 -5.877 0.093 1.00 96.88 90 LYS A O 1
ATOM 689 N N . ASP A 1 91 ? 1.901 -6.204 2.306 1.00 97.94 91 ASP A N 1
ATOM 690 C CA . ASP A 1 91 ? 2.041 -7.659 2.229 1.00 97.94 91 ASP A CA 1
ATOM 691 C C . ASP A 1 91 ? 0.797 -8.299 1.612 1.00 97.94 91 ASP A C 1
ATOM 693 O O . ASP A 1 91 ? 0.885 -9.239 0.823 1.00 97.94 91 ASP A O 1
ATOM 697 N N . THR A 1 92 ? -0.384 -7.765 1.917 1.00 97.44 92 THR A N 1
ATOM 698 C CA . THR A 1 92 ? -1.644 -8.221 1.320 1.00 97.44 92 THR A CA 1
ATOM 699 C C . THR A 1 92 ? -1.724 -7.878 -0.166 1.00 97.44 92 THR A C 1
ATOM 701 O O . THR A 1 92 ? -2.066 -8.754 -0.960 1.00 97.44 92 THR A O 1
ATOM 704 N N . ALA A 1 93 ? -1.333 -6.660 -0.550 1.00 96.19 93 ALA A N 1
ATOM 705 C CA . ALA A 1 93 ? -1.238 -6.247 -1.950 1.00 96.19 93 ALA A CA 1
ATOM 706 C C . ALA A 1 93 ? -0.288 -7.162 -2.742 1.00 96.19 93 ALA A C 1
ATOM 708 O O . ALA A 1 93 ? -0.650 -7.679 -3.798 1.00 96.19 93 ALA A O 1
ATOM 709 N N . ASN A 1 94 ? 0.893 -7.446 -2.183 1.00 96.25 94 ASN A N 1
ATOM 710 C CA . ASN A 1 94 ? 1.890 -8.316 -2.804 1.00 96.25 94 ASN A CA 1
ATOM 711 C C . ASN A 1 94 ? 1.393 -9.760 -2.954 1.00 96.25 94 ASN A C 1
ATOM 713 O O . ASN A 1 94 ? 1.498 -10.321 -4.043 1.00 96.25 94 ASN A O 1
ATOM 717 N N . ARG A 1 95 ? 0.817 -10.348 -1.893 1.00 97.38 95 ARG A N 1
ATOM 718 C CA . ARG A 1 95 ? 0.294 -11.728 -1.911 1.00 97.38 95 ARG A CA 1
ATOM 719 C C . ARG A 1 95 ? -0.825 -11.925 -2.930 1.00 97.38 95 ARG A C 1
ATOM 721 O O . ARG A 1 95 ? -0.875 -12.963 -3.576 1.00 97.38 95 ARG A O 1
ATOM 728 N N . ARG A 1 96 ? -1.721 -10.944 -3.059 1.00 96.00 96 ARG A N 1
ATOM 729 C CA . ARG A 1 96 ? -2.869 -11.000 -3.980 1.00 96.00 96 ARG A CA 1
ATOM 730 C C . ARG A 1 96 ? -2.555 -10.456 -5.375 1.00 96.00 96 ARG A C 1
ATOM 732 O O . ARG A 1 96 ? -3.406 -10.527 -6.249 1.00 96.00 96 ARG A O 1
ATOM 739 N N . ASN A 1 97 ? -1.350 -9.924 -5.578 1.00 94.50 97 ASN A N 1
ATOM 740 C CA . ASN A 1 97 ? -0.922 -9.246 -6.798 1.00 94.50 97 ASN A CA 1
ATOM 741 C C . ASN A 1 97 ? -1.866 -8.117 -7.258 1.00 94.50 97 ASN A C 1
ATOM 743 O O . ASN A 1 97 ? -2.082 -7.931 -8.451 1.00 94.50 97 ASN A O 1
ATOM 747 N N . ILE A 1 98 ? -2.400 -7.344 -6.308 1.00 92.81 98 ILE A N 1
ATOM 748 C CA . ILE A 1 98 ? -3.306 -6.214 -6.572 1.00 92.81 98 ILE A CA 1
ATOM 749 C C . ILE A 1 98 ? -2.698 -4.883 -6.105 1.00 92.81 98 ILE A C 1
ATOM 751 O O . ILE A 1 98 ? -1.802 -4.881 -5.255 1.00 92.81 98 ILE A O 1
ATOM 755 N N . PRO A 1 99 ? -3.164 -3.732 -6.625 1.00 92.62 99 PRO A N 1
ATOM 756 C CA . PRO A 1 99 ? -2.730 -2.422 -6.154 1.00 92.62 99 PRO A CA 1
ATOM 757 C C . PRO A 1 99 ? -3.073 -2.185 -4.678 1.00 92.62 99 PRO A C 1
ATOM 759 O O . PRO A 1 99 ? -4.114 -2.612 -4.184 1.00 92.62 99 PRO A O 1
ATOM 762 N N . VAL A 1 100 ? -2.231 -1.414 -3.982 1.00 92.38 100 VAL A N 1
ATOM 763 C CA . VAL A 1 100 ? -2.484 -1.001 -2.587 1.00 92.38 100 VAL A CA 1
ATOM 764 C C . VAL A 1 100 ? -3.816 -0.258 -2.449 1.00 92.38 100 VAL A C 1
ATOM 766 O O . VAL A 1 100 ? -4.523 -0.477 -1.471 1.00 92.38 100 VAL A O 1
ATOM 769 N N . ALA A 1 101 ? -4.169 0.582 -3.427 1.00 91.75 101 ALA A N 1
ATOM 770 C CA . ALA A 1 101 ? -5.444 1.297 -3.438 1.00 91.75 101 ALA A CA 1
ATOM 771 C C . ALA A 1 101 ? -6.638 0.331 -3.389 1.00 91.75 101 ALA A C 1
ATOM 773 O O . ALA A 1 101 ? -7.501 0.479 -2.531 1.00 91.75 101 ALA A O 1
ATOM 774 N N . GLN A 1 102 ? -6.607 -0.729 -4.202 1.00 91.94 102 GLN A N 1
ATOM 775 C CA . GLN A 1 102 ? -7.658 -1.745 -4.231 1.00 91.94 102 GLN A CA 1
ATOM 776 C C . GLN A 1 102 ? -7.814 -2.461 -2.881 1.00 91.94 102 GLN A C 1
ATOM 778 O O . GLN A 1 102 ? -8.927 -2.690 -2.421 1.00 91.94 102 GLN A O 1
ATOM 783 N N . VAL A 1 103 ? -6.703 -2.781 -2.206 1.00 94.38 103 VAL A N 1
ATOM 784 C CA . VAL A 1 103 ? -6.750 -3.386 -0.861 1.00 94.38 103 VAL A CA 1
ATOM 785 C C . VAL A 1 103 ? -7.480 -2.473 0.125 1.00 94.38 103 VAL A C 1
ATOM 787 O O . VAL A 1 103 ? -8.241 -2.953 0.963 1.00 94.38 103 VAL A O 1
ATOM 790 N N . ILE A 1 104 ? -7.237 -1.164 0.042 1.00 92.94 104 ILE A N 1
ATOM 791 C CA . ILE A 1 104 ? -7.859 -0.174 0.925 1.00 92.94 104 ILE A CA 1
ATOM 792 C C . ILE A 1 104 ? -9.352 -0.042 0.608 1.00 92.94 104 ILE A C 1
ATOM 794 O O . ILE A 1 104 ? -10.157 -0.044 1.534 1.00 92.94 104 ILE A O 1
ATOM 798 N N . GLU A 1 105 ? -9.729 0.025 -0.668 1.00 91.31 105 GLU A N 1
ATOM 799 C CA . GLU A 1 105 ? -11.130 0.092 -1.103 1.00 91.31 105 GLU A CA 1
ATOM 800 C C . GLU A 1 105 ? -11.936 -1.121 -0.619 1.00 91.31 105 GLU A C 1
ATOM 802 O O . GLU A 1 105 ? -12.991 -0.952 -0.007 1.00 91.31 105 GLU A O 1
ATOM 807 N N . GLU A 1 106 ? -11.410 -2.337 -0.799 1.00 93.25 106 GLU A N 1
ATOM 808 C CA . GLU A 1 106 ? -12.052 -3.567 -0.316 1.00 93.25 106 GLU A CA 1
ATOM 809 C C . GLU A 1 106 ? -12.181 -3.584 1.216 1.00 93.25 106 GLU A C 1
ATOM 811 O O . GLU A 1 106 ? -13.219 -3.976 1.752 1.00 93.25 106 GLU A O 1
ATOM 816 N N . ALA A 1 107 ? -11.151 -3.130 1.939 1.00 93.25 107 ALA A N 1
ATOM 817 C CA . ALA A 1 107 ? -11.183 -3.064 3.399 1.00 93.25 107 ALA A CA 1
ATOM 818 C C . ALA A 1 107 ? -12.221 -2.053 3.913 1.00 93.25 107 ALA A C 1
ATOM 820 O O . ALA A 1 107 ? -12.934 -2.339 4.875 1.00 93.25 107 ALA A O 1
ATOM 821 N N . MET A 1 108 ? -12.330 -0.890 3.265 1.00 91.88 108 MET A N 1
ATOM 822 C CA . MET A 1 108 ? -13.335 0.123 3.592 1.00 91.88 108 MET A CA 1
ATOM 823 C C . MET A 1 108 ? -14.746 -0.380 3.279 1.00 91.88 108 MET A C 1
ATOM 825 O O . MET A 1 108 ? -15.636 -0.240 4.112 1.00 91.88 108 MET A O 1
ATOM 829 N N . ALA A 1 109 ? -14.949 -1.025 2.126 1.00 92.56 109 ALA A N 1
ATOM 830 C CA . ALA A 1 109 ? -16.233 -1.622 1.764 1.00 92.56 109 ALA A CA 1
ATOM 831 C C . ALA A 1 109 ? -16.678 -2.682 2.786 1.00 92.56 109 ALA A C 1
ATOM 833 O O . ALA A 1 109 ? -17.832 -2.686 3.208 1.00 92.56 109 ALA A O 1
ATOM 834 N N . ALA A 1 110 ? -15.754 -3.536 3.238 1.00 93.56 110 ALA A N 1
ATOM 835 C CA . ALA A 1 110 ? -16.026 -4.528 4.275 1.00 93.56 110 ALA A CA 1
ATOM 836 C C . ALA A 1 110 ? -16.354 -3.896 5.639 1.00 93.56 110 ALA A C 1
ATOM 838 O O . ALA A 1 110 ? -17.188 -4.428 6.370 1.00 93.56 110 ALA A O 1
ATOM 839 N N . LEU A 1 111 ? -15.719 -2.769 5.982 1.00 92.38 111 LEU A N 1
ATOM 840 C CA . LEU A 1 111 ? -16.027 -2.020 7.200 1.00 92.38 111 LEU A CA 1
ATOM 841 C C . LEU A 1 111 ? -17.449 -1.441 7.145 1.00 92.38 111 LEU A C 1
ATOM 843 O O . LEU A 1 111 ? -18.238 -1.695 8.046 1.00 92.38 111 LEU A O 1
ATOM 847 N N . PHE A 1 112 ? -17.809 -0.756 6.055 1.00 91.25 112 PHE A N 1
ATOM 848 C CA . PHE A 1 112 ? -19.149 -0.179 5.891 1.00 91.25 112 PHE A CA 1
ATOM 849 C C . PHE A 1 112 ? -20.259 -1.233 5.807 1.00 91.25 112 PHE A C 1
ATOM 851 O O . PHE A 1 112 ? -21.364 -0.991 6.277 1.00 91.25 112 PHE A O 1
ATOM 858 N N . ALA A 1 113 ? -19.976 -2.406 5.236 1.00 88.75 113 ALA A N 1
ATOM 859 C CA . ALA A 1 113 ? -20.933 -3.510 5.182 1.00 88.75 113 ALA A CA 1
ATOM 860 C C . ALA A 1 113 ? -21.196 -4.156 6.552 1.00 88.75 113 ALA A C 1
ATOM 862 O O . ALA A 1 113 ? -22.205 -4.832 6.712 1.00 88.75 113 ALA A O 1
ATOM 863 N N . LYS A 1 114 ? -20.283 -3.993 7.517 1.00 82.75 114 LYS A N 1
ATOM 864 C CA . LYS A 1 114 ? -20.416 -4.539 8.874 1.00 82.75 114 LYS A CA 1
ATOM 865 C C . LYS A 1 114 ? -21.202 -3.617 9.811 1.00 82.75 114 LYS A C 1
ATOM 867 O O . LYS A 1 114 ? -21.771 -4.099 10.786 1.00 82.75 114 LYS A O 1
ATOM 872 N N . ASP A 1 115 ? -21.186 -2.317 9.536 1.00 72.81 115 ASP A N 1
ATOM 873 C CA . ASP A 1 115 ? -21.844 -1.296 10.359 1.00 72.81 115 ASP A CA 1
ATOM 874 C C . ASP A 1 115 ? -23.329 -1.079 9.984 1.00 72.81 115 ASP A C 1
ATOM 876 O O . ASP A 1 115 ? -24.020 -0.308 10.651 1.00 72.81 115 ASP A O 1
ATOM 880 N N . ASN A 1 116 ? -23.815 -1.777 8.949 1.00 53.28 116 ASN A N 1
ATOM 881 C CA . ASN A 1 116 ? -25.220 -1.868 8.529 1.00 53.28 116 ASN A CA 1
ATOM 882 C C . ASN A 1 116 ? -25.829 -3.219 8.926 1.00 53.28 116 ASN A C 1
ATOM 884 O O . ASN A 1 116 ? -27.057 -3.248 9.168 1.00 53.28 116 ASN A O 1
#

Solvent-accessible surface area (backbone atoms only — not comparable to full-atom values): 8108 Å² total; per-residue (Å²): 137,85,86,85,88,79,71,88,75,81,82,59,96,65,77,81,68,68,90,78,72,74,78,81,74,82,76,62,70,68,60,55,54,54,59,52,62,76,47,75,85,56,83,75,70,83,78,68,76,73,82,69,88,63,82,79,85,70,74,86,72,71,73,75,69,73,76,79,72,70,75,68,65,90,70,86,80,89,81,93,69,58,70,68,60,53,47,54,48,50,54,49,16,61,75,70,73,47,57,59,49,57,54,51,52,54,51,49,51,55,51,59,65,68,80,107

Mean predicted aligned error: 21.54 Å

Secondary structure (DSSP, 8-state):
--------PPPPTTTT--S--PPPPPPPHHHHHHHHHTTTTSPPPP------------------------TT-SS-------HHHHHHHHHHHHHHT--HHHHHHHHHHHHHHH--

pLDDT: mean 70.43, std 17.93, range [38.31, 98.12]

Radius of gyration: 30.11 Å; Cα contacts (8 Å, |Δi|>4): 16; chains: 1; bounding box: 76×61×55 Å